Protein AF-M2B2Q4-F1 (afdb_monomer_lite)

Foldseek 3Di:
DDDDDDDDDDDDDDDPPPPPPDDDDDDDPDPCPLQNVLVVQLVVVVNPQWGWDDPDQQEIEIEGCDPDPVSQVVSQVSSVVRPSHDYYHYDHDDDD

Radius of gyration: 17.64 Å; chains: 1; bounding box: 22×44×58 Å

Secondary structure (DSSP, 8-state):
-----PPPP---SS--------PPP---SS---HHHHHHHHHHHTT--SEEEEEEETTEEEEEE----HHHHHHHHHHHHTSTT--EEEEEES---

Structure (mmCIF, N/CA/C/O backbone):
data_AF-M2B2Q4-F1
#
_entry.id   AF-M2B2Q4-F1
#
loop_
_atom_site.group_PDB
_atom_site.id
_atom_site.type_symbol
_atom_site.label_atom_id
_atom_site.label_alt_id
_atom_site.label_comp_id
_atom_site.label_asym_id
_atom_site.label_entity_id
_atom_site.label_seq_id
_atom_site.pdbx_PDB_ins_code
_atom_site.Cartn_x
_atom_site.Cartn_y
_atom_site.Cartn_z
_atom_site.occupancy
_atom_site.B_iso_or_equiv
_atom_site.auth_seq_id
_atom_site.auth_comp_id
_atom_site.auth_asym_id
_atom_site.auth_atom_id
_atom_site.pdbx_PDB_model_num
ATOM 1 N N . MET A 1 1 ? -1.121 -6.114 43.506 1.00 37.72 1 MET A N 1
ATOM 2 C CA . MET A 1 1 ? -2.392 -6.788 43.171 1.00 37.72 1 MET A CA 1
ATOM 3 C C . MET A 1 1 ? -2.208 -7.456 41.825 1.00 37.72 1 MET A C 1
ATOM 5 O O . MET A 1 1 ? -1.819 -6.801 40.869 1.00 37.72 1 MET A O 1
ATOM 9 N N . GLU A 1 2 ? -2.341 -8.772 41.822 1.00 50.75 2 GLU A N 1
ATOM 10 C CA . GLU A 1 2 ? -1.904 -9.697 40.781 1.00 50.75 2 GLU A CA 1
ATOM 11 C C . GLU A 1 2 ? -3.097 -10.060 39.887 1.00 50.75 2 GLU A C 1
ATOM 13 O O . GLU A 1 2 ? -4.136 -10.462 40.399 1.00 50.75 2 GLU A O 1
ATOM 18 N N . HIS A 1 3 ? -2.970 -9.943 38.562 1.00 42.72 3 HIS A N 1
ATOM 19 C CA . HIS A 1 3 ? -3.933 -10.536 37.630 1.00 42.72 3 HIS A CA 1
ATOM 20 C C . HIS A 1 3 ? -3.201 -11.272 36.505 1.00 42.72 3 HIS A C 1
ATOM 22 O O . HIS A 1 3 ? -3.015 -10.776 35.397 1.00 42.72 3 HIS A O 1
ATOM 28 N N . ARG A 1 4 ? -2.807 -12.512 36.808 1.00 50.78 4 ARG A N 1
ATOM 29 C CA . ARG A 1 4 ? -2.520 -13.543 35.807 1.00 50.78 4 ARG A CA 1
ATOM 30 C C . ARG A 1 4 ? -3.840 -13.977 35.163 1.00 50.78 4 ARG A C 1
ATOM 32 O O . ARG A 1 4 ? -4.675 -14.580 35.832 1.00 50.78 4 ARG A O 1
ATOM 39 N N . LYS A 1 5 ? -4.019 -13.739 33.862 1.00 52.53 5 LYS A N 1
ATOM 40 C CA . LYS A 1 5 ? -4.986 -14.487 33.041 1.00 52.53 5 LYS A CA 1
ATOM 41 C C . LYS A 1 5 ? -4.208 -15.434 32.131 1.00 52.53 5 LYS A C 1
ATOM 43 O O . LYS A 1 5 ? -3.504 -14.997 31.230 1.00 52.53 5 LYS A O 1
ATOM 48 N N . ARG A 1 6 ? -4.307 -16.737 32.412 1.00 52.34 6 ARG A N 1
ATOM 49 C CA . ARG A 1 6 ? -3.849 -17.815 31.525 1.00 52.34 6 ARG A CA 1
ATOM 50 C C . ARG A 1 6 ? -4.761 -17.856 30.294 1.00 52.34 6 ARG A C 1
ATOM 52 O O . ARG A 1 6 ? -5.971 -17.984 30.459 1.00 52.34 6 ARG A O 1
ATOM 59 N N . LEU A 1 7 ? -4.192 -17.794 29.090 1.00 47.47 7 LEU A N 1
ATOM 60 C CA . LEU A 1 7 ? -4.873 -18.200 27.857 1.00 47.47 7 LEU A CA 1
ATOM 61 C C . LEU A 1 7 ? -4.478 -19.650 27.546 1.00 47.47 7 LEU A C 1
ATOM 63 O O . LEU A 1 7 ? -3.299 -19.947 27.364 1.00 47.47 7 LEU A O 1
ATOM 67 N N . ASN A 1 8 ? -5.460 -20.550 27.501 1.00 42.56 8 ASN A N 1
ATOM 68 C CA . ASN A 1 8 ? -5.273 -21.908 26.997 1.00 42.56 8 ASN A CA 1
ATOM 69 C C . ASN A 1 8 ? -5.271 -21.867 25.462 1.00 42.56 8 ASN A C 1
ATOM 71 O O . ASN A 1 8 ? -6.259 -21.452 24.860 1.00 42.56 8 ASN A O 1
ATOM 75 N N . PHE A 1 9 ? -4.181 -22.313 24.838 1.00 44.06 9 PHE A N 1
ATOM 76 C CA . PHE A 1 9 ? -4.107 -22.524 23.393 1.00 44.06 9 PHE A CA 1
ATOM 77 C C . PHE A 1 9 ? -4.459 -23.979 23.068 1.00 44.06 9 PHE A C 1
ATOM 79 O O . PHE A 1 9 ? -3.797 -24.901 23.540 1.00 44.06 9 PHE A O 1
ATOM 86 N N . VAL A 1 10 ? -5.484 -24.185 22.239 1.00 38.88 10 VAL A N 1
ATOM 87 C CA . VAL A 1 10 ? -5.735 -25.463 21.560 1.00 38.88 10 VAL A CA 1
ATOM 88 C C . VAL A 1 10 ? -5.107 -25.362 20.173 1.00 38.88 10 VAL A C 1
ATOM 90 O O . VAL A 1 10 ? -5.560 -24.584 19.338 1.00 38.88 10 VAL A O 1
ATOM 93 N N . VAL A 1 11 ? -4.041 -26.127 19.940 1.00 42.06 11 VAL A N 1
ATOM 94 C CA . VAL A 1 11 ? -3.362 -26.224 18.642 1.00 42.06 11 VAL A CA 1
ATOM 95 C C . VAL A 1 11 ? -3.950 -27.426 17.902 1.00 42.06 11 VAL A C 1
ATOM 97 O O . VAL A 1 11 ? -3.747 -28.561 18.325 1.00 42.06 11 VAL A O 1
ATOM 100 N N . ASN A 1 12 ? -4.703 -27.197 16.821 1.00 33.41 12 ASN A N 1
ATOM 101 C CA . ASN A 1 12 ? -5.152 -28.266 15.926 1.00 33.41 12 ASN A CA 1
ATOM 102 C C . ASN A 1 12 ? -4.272 -28.288 14.665 1.00 33.41 12 ASN A C 1
ATOM 104 O O . ASN A 1 12 ? -4.072 -27.275 13.995 1.00 33.41 12 ASN A O 1
ATOM 108 N N . SER A 1 13 ? -3.697 -29.460 14.413 1.00 45.66 13 SER A N 1
ATOM 109 C CA . SER A 1 13 ? -2.598 -29.732 13.495 1.00 45.66 13 SER A CA 1
ATOM 110 C C . SER A 1 13 ? -3.120 -30.062 12.093 1.00 45.66 13 SER A C 1
ATOM 112 O O . SER A 1 13 ? -3.588 -31.179 11.875 1.00 45.66 13 SER A O 1
ATOM 114 N N . LYS A 1 14 ? -3.045 -29.110 11.141 1.00 51.41 14 LYS A N 1
ATOM 115 C CA . LYS A 1 14 ? -2.929 -29.434 9.695 1.00 51.41 14 LYS A CA 1
ATOM 116 C C . LYS A 1 14 ? -2.619 -28.286 8.725 1.00 51.41 14 LYS A 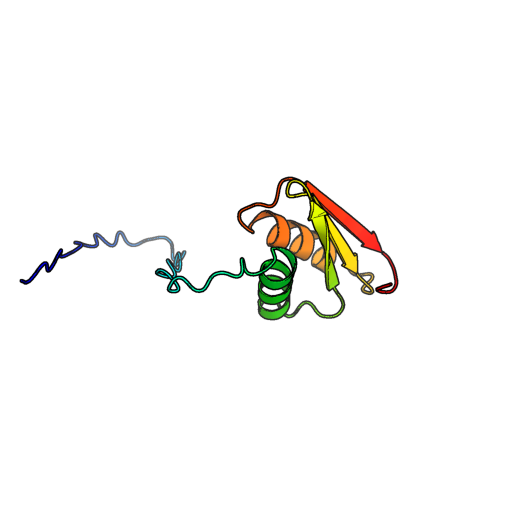C 1
ATOM 118 O O . LYS A 1 14 ? -2.292 -28.574 7.580 1.00 51.41 14 LYS A O 1
ATOM 123 N N . PHE A 1 15 ? -2.673 -27.017 9.132 1.00 41.59 15 PHE A N 1
ATOM 124 C CA . PHE A 1 15 ? -2.353 -25.893 8.242 1.00 41.59 15 PHE A CA 1
ATOM 125 C C . PHE A 1 15 ? -1.409 -24.916 8.940 1.00 41.59 15 PHE A C 1
ATOM 127 O O . PHE A 1 15 ? -1.796 -24.213 9.869 1.00 41.59 15 PHE A O 1
ATOM 134 N N . HIS A 1 16 ? -0.149 -24.884 8.504 1.00 39.16 16 HIS A N 1
ATOM 135 C CA . HIS A 1 16 ? 0.836 -23.910 8.968 1.00 39.16 16 HIS A CA 1
ATOM 136 C C . HIS A 1 16 ? 0.534 -22.534 8.352 1.00 39.16 16 HIS A C 1
ATOM 138 O O . HIS A 1 16 ? 1.168 -22.125 7.385 1.00 39.16 16 HIS A O 1
ATOM 144 N N . ILE A 1 17 ? -0.431 -21.806 8.913 1.00 40.28 17 ILE A N 1
ATOM 145 C CA . ILE A 1 17 ? -0.517 -20.350 8.765 1.00 40.28 17 ILE A CA 1
ATOM 146 C C . ILE A 1 17 ? -0.299 -19.780 10.163 1.00 40.28 17 ILE A C 1
ATOM 148 O O . ILE A 1 17 ? -1.216 -19.697 10.976 1.00 40.28 17 ILE A O 1
ATOM 152 N N . ALA A 1 18 ? 0.955 -19.449 10.469 1.00 39.53 18 ALA A N 1
ATOM 153 C CA . ALA A 1 18 ? 1.299 -18.738 11.690 1.00 39.53 18 ALA A CA 1
ATOM 154 C C . ALA A 1 18 ? 0.761 -17.305 11.579 1.00 39.53 18 ALA A C 1
ATOM 156 O O . ALA A 1 18 ? 1.369 -16.441 10.949 1.00 39.53 18 ALA A O 1
ATOM 157 N N . LEU A 1 19 ? -0.412 -17.059 12.163 1.00 40.03 19 LEU A N 1
ATOM 158 C CA . LEU A 1 19 ? -0.944 -15.715 12.332 1.00 40.03 19 LEU A CA 1
ATOM 159 C C . LEU A 1 19 ? -0.152 -15.053 13.469 1.00 40.03 19 LEU A C 1
ATOM 161 O O . LEU A 1 19 ? -0.388 -15.318 14.646 1.00 40.03 19 LEU A O 1
ATOM 165 N N . VAL A 1 20 ? 0.840 -14.235 13.118 1.00 43.91 20 VAL A N 1
ATOM 166 C CA . VAL A 1 20 ? 1.572 -13.402 14.079 1.00 43.91 20 VAL A CA 1
ATOM 167 C C . VAL A 1 20 ? 0.601 -12.359 14.636 1.00 43.91 20 VAL A C 1
ATOM 169 O O . VAL A 1 20 ? 0.349 -11.328 14.016 1.00 43.91 20 VAL A O 1
ATOM 172 N N . ALA A 1 21 ? 0.042 -12.634 15.814 1.00 42.78 21 ALA A N 1
ATOM 17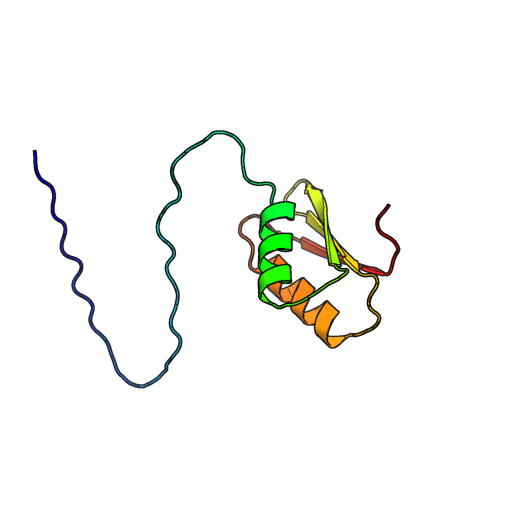3 C CA . ALA A 1 21 ? -0.583 -11.623 16.652 1.00 42.78 21 ALA A CA 1
ATOM 174 C C . ALA A 1 21 ? 0.541 -10.815 17.315 1.00 42.78 21 ALA A C 1
ATOM 176 O O . ALA A 1 21 ? 1.211 -11.289 18.227 1.00 42.78 21 ALA A O 1
ATOM 177 N N . CYS A 1 22 ? 0.805 -9.615 16.801 1.00 34.56 22 CYS A N 1
ATOM 178 C CA . CYS A 1 22 ? 1.729 -8.680 17.432 1.00 34.56 22 CYS A CA 1
ATOM 179 C C . CYS A 1 22 ? 0.943 -7.883 18.484 1.00 34.56 22 CYS A C 1
ATOM 181 O O . CYS A 1 22 ? 0.043 -7.118 18.135 1.00 34.56 22 CYS A O 1
ATOM 183 N N . GLU A 1 23 ? 1.243 -8.137 19.760 1.00 41.03 23 GLU A N 1
ATOM 184 C CA . GLU A 1 23 ? 0.691 -7.426 20.914 1.00 41.03 23 GLU A CA 1
ATOM 185 C C . GLU A 1 23 ? 1.084 -5.940 20.938 1.00 41.03 23 GLU A C 1
ATOM 187 O O . GLU A 1 23 ? 2.033 -5.490 20.295 1.00 41.03 23 GLU A O 1
ATOM 192 N N . ALA A 1 24 ? 0.271 -5.188 21.679 1.00 45.66 24 ALA A N 1
ATOM 193 C CA . ALA A 1 24 ? 0.168 -3.741 21.736 1.00 45.66 24 ALA A CA 1
ATOM 194 C C . ALA A 1 24 ? 1.504 -2.996 21.895 1.00 45.66 24 ALA A C 1
ATOM 196 O O . ALA A 1 24 ? 2.228 -3.172 22.874 1.00 45.66 24 ALA A O 1
ATOM 197 N N . VAL A 1 25 ? 1.762 -2.063 20.972 1.00 44.81 25 VAL A N 1
ATOM 198 C CA . VAL A 1 25 ? 2.721 -0.983 21.205 1.00 44.81 25 VAL A CA 1
ATOM 199 C C . VAL A 1 25 ? 2.032 0.113 22.015 1.00 44.81 25 VAL A C 1
ATOM 201 O O . VAL A 1 25 ? 0.953 0.592 21.664 1.00 44.81 25 VAL A O 1
ATOM 204 N N . SER A 1 26 ? 2.687 0.434 23.124 1.00 36.75 26 SER A N 1
ATOM 205 C CA . SER A 1 26 ? 2.373 1.464 24.105 1.00 36.75 26 SER A CA 1
ATOM 206 C C . SER A 1 26 ? 2.005 2.813 23.474 1.00 36.75 26 SER A C 1
ATOM 208 O O . SER A 1 26 ? 2.555 3.208 22.446 1.00 36.75 26 SER A O 1
ATOM 210 N N . MET A 1 27 ? 1.073 3.517 24.117 1.00 45.31 27 MET A N 1
ATOM 211 C CA . MET A 1 27 ? 0.622 4.863 23.771 1.00 45.31 27 MET A CA 1
ATOM 212 C C . MET A 1 27 ? 1.774 5.881 23.837 1.00 45.31 27 MET A C 1
ATOM 214 O O . MET A 1 27 ? 2.217 6.240 24.923 1.00 45.31 27 MET A O 1
ATOM 218 N N . GLU A 1 28 ? 2.176 6.414 22.682 1.00 39.84 28 GLU A N 1
ATOM 219 C CA . GLU A 1 28 ? 2.771 7.749 22.540 1.00 39.84 28 GLU A CA 1
ATOM 220 C C . GLU A 1 28 ? 1.960 8.522 21.476 1.00 39.84 28 GLU A C 1
ATOM 222 O O . GLU A 1 28 ? 1.620 7.945 20.435 1.00 39.84 28 GLU A O 1
ATOM 227 N N . PRO A 1 29 ? 1.569 9.791 21.711 1.00 44.38 29 PRO A N 1
ATOM 228 C CA . PRO A 1 29 ? 0.548 10.476 20.926 1.00 44.38 29 PRO A CA 1
ATOM 229 C C . PRO A 1 29 ? 1.132 11.117 19.665 1.00 44.38 29 PRO A C 1
ATOM 231 O O . PRO A 1 29 ? 1.150 12.331 19.526 1.00 44.38 29 PRO A O 1
ATOM 234 N N . PHE A 1 30 ? 1.554 10.297 18.710 1.00 43.66 30 PHE A N 1
ATOM 235 C CA . PHE A 1 30 ? 1.533 10.677 17.300 1.00 43.66 30 PHE A CA 1
ATOM 236 C C . PHE A 1 30 ? 1.098 9.443 16.511 1.00 43.66 30 PHE A C 1
ATOM 238 O O . PHE A 1 30 ? 1.818 8.441 16.520 1.00 43.66 30 PHE A O 1
ATOM 245 N N . PRO A 1 31 ? -0.081 9.450 15.860 1.00 54.84 31 PRO A N 1
ATOM 246 C CA . PRO A 1 31 ? -0.504 8.307 15.068 1.00 54.84 31 PRO A CA 1
ATOM 247 C C . PRO A 1 31 ? 0.580 8.056 14.021 1.00 54.84 31 PRO A C 1
ATOM 249 O O . PRO A 1 31 ? 0.882 8.940 13.223 1.00 54.84 31 PRO A O 1
ATOM 252 N N . ILE A 1 32 ? 1.208 6.874 14.044 1.00 62.19 32 ILE A N 1
ATOM 253 C CA . ILE A 1 32 ? 2.124 6.474 12.975 1.00 62.19 32 ILE A CA 1
ATOM 254 C C . ILE A 1 32 ? 1.333 6.624 11.676 1.00 62.19 32 ILE A C 1
ATOM 256 O O . ILE A 1 32 ? 0.378 5.871 11.461 1.00 62.19 32 ILE A O 1
ATOM 260 N N . SER A 1 33 ? 1.710 7.606 10.847 1.00 79.50 33 SER A N 1
ATOM 261 C CA . SER A 1 33 ? 0.998 7.919 9.609 1.00 79.50 33 SER A CA 1
ATOM 262 C C . SER A 1 33 ? 0.797 6.641 8.807 1.00 79.50 33 SER A C 1
ATOM 264 O O . SER A 1 33 ? 1.701 5.802 8.725 1.00 79.50 33 SER A O 1
ATOM 266 N N . ILE A 1 34 ? -0.392 6.477 8.227 1.00 84.56 34 ILE A N 1
ATOM 267 C CA . ILE A 1 34 ? -0.756 5.289 7.442 1.00 84.56 34 ILE A CA 1
ATOM 268 C C . ILE A 1 34 ? 0.320 5.001 6.381 1.00 84.56 34 ILE A C 1
ATOM 270 O O . ILE A 1 34 ? 0.732 3.856 6.215 1.00 84.56 34 ILE A O 1
ATOM 274 N N . GLU A 1 35 ? 0.884 6.050 5.784 1.00 85.31 35 GLU A N 1
ATOM 275 C CA . GLU A 1 35 ? 2.027 6.008 4.863 1.00 85.31 35 GLU A CA 1
ATOM 276 C C . GLU A 1 35 ? 3.226 5.258 5.451 1.00 85.31 35 GLU A C 1
ATOM 278 O O . GLU A 1 35 ? 3.751 4.338 4.836 1.00 85.31 35 GLU A O 1
ATOM 283 N N . LYS A 1 36 ? 3.624 5.575 6.687 1.00 85.19 36 LYS A N 1
ATOM 284 C CA . LYS A 1 36 ? 4.765 4.943 7.363 1.00 85.19 36 LYS A CA 1
ATOM 285 C C . LYS A 1 36 ? 4.500 3.469 7.676 1.00 85.19 36 LYS A C 1
ATOM 287 O O . LYS A 1 36 ? 5.433 2.665 7.647 1.00 85.19 36 LYS A O 1
ATOM 292 N N . ARG A 1 37 ? 3.246 3.089 7.950 1.00 85.94 37 ARG A N 1
ATOM 293 C CA . ARG A 1 37 ? 2.846 1.678 8.126 1.00 85.94 37 ARG A CA 1
ATOM 294 C C . ARG A 1 37 ? 2.930 0.918 6.804 1.00 85.94 37 ARG A C 1
ATOM 296 O O . ARG A 1 37 ? 3.488 -0.177 6.782 1.00 85.94 37 ARG A O 1
ATOM 303 N N . ILE A 1 38 ? 2.441 1.521 5.722 1.00 87.62 38 ILE A N 1
ATOM 304 C CA . ILE A 1 38 ? 2.494 0.952 4.371 1.00 87.62 38 ILE A CA 1
ATOM 305 C C . ILE A 1 38 ? 3.946 0.797 3.919 1.00 87.62 38 ILE A C 1
ATOM 307 O O . ILE A 1 38 ? 4.345 -0.309 3.569 1.00 87.62 38 ILE A O 1
ATOM 311 N N . SER A 1 39 ? 4.770 1.842 4.027 1.00 86.31 39 SER A N 1
ATOM 312 C CA . SER A 1 39 ? 6.188 1.790 3.648 1.00 86.31 39 SER A CA 1
ATOM 313 C C . SER A 1 39 ? 6.949 0.701 4.403 1.00 86.31 39 SER A C 1
ATOM 315 O O . SER A 1 39 ? 7.713 -0.042 3.796 1.00 86.31 39 SER A O 1
ATOM 317 N N . ARG A 1 40 ? 6.693 0.521 5.708 1.00 86.06 40 ARG A N 1
ATOM 318 C CA . ARG A 1 40 ? 7.279 -0.591 6.480 1.00 86.06 40 ARG A CA 1
ATOM 319 C C . ARG A 1 40 ? 6.820 -1.963 5.980 1.00 86.06 40 ARG A C 1
ATOM 321 O O . ARG A 1 40 ? 7.622 -2.892 5.957 1.00 86.06 40 ARG A O 1
ATOM 328 N N . GLY A 1 41 ? 5.548 -2.105 5.607 1.00 86.25 41 GLY A N 1
ATOM 329 C CA . GLY A 1 41 ? 5.016 -3.335 5.016 1.00 86.25 41 GLY A CA 1
ATOM 330 C C . GLY A 1 41 ? 5.686 -3.668 3.682 1.00 86.25 41 GLY A C 1
ATOM 331 O O . GLY A 1 41 ? 6.137 -4.792 3.488 1.00 86.25 41 GLY A O 1
ATOM 332 N N . LEU A 1 42 ? 5.831 -2.672 2.808 1.00 85.56 42 LEU A N 1
ATOM 333 C CA . LEU A 1 42 ? 6.471 -2.822 1.499 1.00 85.56 42 LEU A CA 1
ATOM 334 C C . LEU A 1 42 ? 7.966 -3.150 1.616 1.00 85.56 42 LEU A C 1
ATOM 336 O O . LEU A 1 42 ? 8.444 -4.057 0.941 1.00 85.56 42 LEU A O 1
ATOM 340 N N . GLN A 1 43 ? 8.682 -2.503 2.540 1.00 85.25 43 GLN A N 1
ATOM 341 C CA . GLN A 1 43 ? 10.093 -2.804 2.809 1.00 85.25 43 GLN A CA 1
ATOM 342 C C . GLN A 1 43 ? 10.313 -4.245 3.287 1.00 85.25 43 GLN A C 1
ATOM 344 O O . GLN A 1 43 ? 11.281 -4.882 2.883 1.00 85.25 43 GLN A O 1
ATOM 349 N N . ARG A 1 44 ? 9.411 -4.792 4.114 1.00 84.25 44 ARG A N 1
ATOM 350 C CA . ARG A 1 44 ? 9.482 -6.199 4.561 1.00 84.25 44 ARG A CA 1
ATOM 351 C C . ARG A 1 44 ? 9.296 -7.198 3.421 1.00 84.25 44 ARG A C 1
ATOM 353 O O . ARG A 1 44 ? 9.819 -8.302 3.502 1.00 84.25 44 ARG A O 1
ATOM 360 N N . LEU A 1 45 ? 8.564 -6.806 2.382 1.00 81.25 45 LEU A N 1
ATOM 361 C CA . LEU A 1 45 ? 8.364 -7.589 1.163 1.00 81.25 45 LEU A CA 1
ATOM 362 C C . LEU A 1 45 ? 9.467 -7.342 0.121 1.00 81.25 45 LEU A C 1
ATOM 364 O O . LEU A 1 45 ? 9.388 -7.865 -0.984 1.00 81.25 45 LEU A O 1
ATOM 368 N N . ASN A 1 46 ? 10.505 -6.580 0.483 1.00 82.50 46 ASN A N 1
ATOM 369 C CA . ASN A 1 46 ? 11.632 -6.227 -0.376 1.00 82.50 46 ASN A CA 1
ATOM 370 C C . ASN A 1 46 ? 11.240 -5.404 -1.620 1.00 82.50 46 ASN A C 1
ATOM 372 O O . ASN A 1 46 ? 11.978 -5.378 -2.603 1.00 82.50 46 ASN A O 1
ATOM 376 N N . PHE A 1 47 ? 10.101 -4.701 -1.571 1.00 81.31 47 PHE A N 1
ATOM 377 C CA . PHE A 1 47 ? 9.700 -3.771 -2.624 1.00 81.31 47 PHE A CA 1
ATOM 378 C C . PHE A 1 47 ? 10.410 -2.431 -2.443 1.00 81.31 47 PHE A C 1
ATOM 380 O O . PHE A 1 47 ? 10.155 -1.694 -1.486 1.00 81.31 47 PHE A O 1
ATOM 387 N N . HIS A 1 48 ? 11.283 -2.105 -3.393 1.00 76.62 48 HIS A N 1
ATOM 388 C CA . HIS A 1 48 ? 12.019 -0.842 -3.439 1.00 76.62 48 HIS A CA 1
ATOM 389 C C . HIS A 1 48 ? 11.429 0.072 -4.519 1.00 76.62 48 HIS A C 1
ATOM 391 O O . HIS A 1 48 ? 10.965 -0.392 -5.556 1.00 76.62 48 HIS A O 1
ATOM 397 N N . GLY A 1 49 ? 11.429 1.386 -4.282 1.00 79.69 49 GLY A N 1
ATOM 398 C CA . GLY A 1 49 ? 10.916 2.362 -5.257 1.00 79.69 49 GLY A CA 1
ATOM 399 C C . GLY A 1 49 ? 9.389 2.500 -5.303 1.00 79.69 49 GLY A C 1
ATOM 400 O O . GLY A 1 49 ? 8.849 2.957 -6.311 1.00 79.69 49 GLY A O 1
ATOM 401 N N . ILE A 1 50 ? 8.695 2.118 -4.225 1.00 82.62 50 ILE A N 1
ATOM 402 C CA . ILE A 1 50 ? 7.262 2.376 -4.036 1.00 82.62 50 ILE A CA 1
ATOM 403 C C . ILE A 1 50 ? 7.080 3.317 -2.847 1.00 82.62 50 ILE A C 1
ATOM 405 O O . ILE A 1 50 ? 7.539 3.037 -1.740 1.00 82.62 50 ILE A O 1
ATOM 409 N N . TYR A 1 51 ? 6.386 4.422 -3.084 1.00 85.56 51 TYR A N 1
ATOM 410 C CA . TYR A 1 51 ? 6.112 5.466 -2.104 1.00 85.56 51 TYR A CA 1
ATOM 411 C C . TYR A 1 51 ? 4.606 5.561 -1.884 1.00 85.56 51 TYR A C 1
ATOM 413 O O . TYR A 1 51 ? 3.840 5.514 -2.842 1.00 85.56 51 TYR A O 1
ATOM 421 N N . ALA A 1 52 ? 4.175 5.678 -0.632 1.00 87.38 52 ALA A N 1
ATOM 422 C CA . ALA A 1 52 ? 2.768 5.835 -0.286 1.00 87.38 52 ALA A CA 1
ATOM 423 C C . ALA A 1 52 ? 2.486 7.281 0.127 1.00 87.38 52 ALA A C 1
ATOM 425 O O . ALA A 1 52 ? 3.199 7.819 0.971 1.00 87.38 52 ALA A O 1
ATOM 426 N N . THR A 1 53 ? 1.424 7.862 -0.427 1.00 87.75 53 THR A N 1
ATOM 427 C CA . THR A 1 53 ? 0.912 9.192 -0.084 1.00 87.75 53 THR A CA 1
ATOM 428 C C . THR A 1 53 ? -0.520 9.071 0.420 1.00 87.75 53 THR A C 1
ATOM 430 O O . THR A 1 53 ? -1.366 8.463 -0.243 1.00 87.75 53 THR A O 1
ATOM 433 N N . HIS A 1 54 ? -0.815 9.641 1.585 1.00 85.62 54 HIS A N 1
ATOM 434 C CA . HIS A 1 54 ? -2.155 9.643 2.167 1.00 85.62 54 HIS A CA 1
ATOM 435 C C . HIS A 1 54 ? -2.914 10.915 1.791 1.00 85.62 54 HIS A C 1
ATOM 437 O O . HIS A 1 54 ? -2.496 12.023 2.108 1.00 85.62 54 HIS A O 1
ATOM 443 N N . LEU A 1 55 ? -4.062 10.739 1.137 1.00 82.94 55 LEU A N 1
ATOM 444 C CA . LEU A 1 55 ? -4.920 11.828 0.659 1.00 82.94 55 LEU A CA 1
ATOM 445 C C . LEU A 1 55 ? -6.031 12.203 1.658 1.00 82.94 55 LEU A C 1
ATOM 447 O O . LEU A 1 55 ? -6.850 13.070 1.370 1.00 82.94 55 LEU A O 1
ATOM 451 N N . GLY A 1 56 ? -6.081 11.556 2.827 1.00 82.56 56 GLY A N 1
ATOM 452 C CA . GLY A 1 56 ? -7.169 11.699 3.795 1.00 82.56 56 GLY A CA 1
ATOM 453 C C . GLY A 1 56 ? -8.306 10.695 3.576 1.00 82.56 56 GLY A C 1
ATOM 454 O O . GLY A 1 56 ? -8.371 10.007 2.558 1.00 82.56 56 GLY A O 1
ATOM 455 N N . ALA A 1 57 ? -9.195 10.572 4.569 1.00 84.31 57 ALA A N 1
ATOM 456 C CA . ALA A 1 57 ? -10.337 9.643 4.561 1.00 84.31 57 ALA A CA 1
ATOM 457 C C . ALA A 1 57 ? -9.978 8.165 4.260 1.00 84.31 57 ALA A C 1
ATOM 459 O O . ALA A 1 57 ? -10.801 7.404 3.746 1.00 84.31 57 ALA A O 1
ATOM 460 N N . GLY A 1 58 ? -8.741 7.755 4.566 1.00 82.94 58 GLY A N 1
ATOM 461 C CA . GLY A 1 58 ? -8.240 6.405 4.294 1.00 82.94 58 GLY A CA 1
ATOM 462 C C . GLY A 1 58 ? -7.839 6.152 2.839 1.00 82.94 58 GLY A C 1
ATOM 463 O O . GLY A 1 58 ? -7.532 5.015 2.480 1.00 82.94 58 GLY A O 1
ATOM 464 N N . LYS A 1 59 ? -7.813 7.188 1.997 1.00 88.44 59 LYS A N 1
ATOM 465 C CA . LYS A 1 59 ? -7.397 7.089 0.598 1.00 88.44 59 LYS A CA 1
ATOM 466 C C . LYS A 1 59 ? -5.883 7.177 0.478 1.00 88.44 59 LYS A C 1
ATOM 468 O O . LYS A 1 59 ? -5.270 8.140 0.939 1.00 88.44 59 LYS A O 1
ATOM 473 N N . ILE A 1 60 ? -5.284 6.190 -0.174 1.00 91.69 60 ILE A N 1
ATOM 474 C CA . ILE A 1 60 ? -3.840 6.100 -0.389 1.00 91.69 60 ILE A CA 1
ATOM 475 C C . ILE A 1 60 ? -3.537 6.089 -1.881 1.00 91.69 60 ILE A C 1
ATOM 477 O O . ILE A 1 60 ? -4.184 5.390 -2.657 1.00 91.69 60 ILE A O 1
ATOM 481 N N . THR A 1 61 ? -2.504 6.823 -2.277 1.00 90.94 61 THR A N 1
ATOM 482 C CA . THR A 1 61 ? -1.875 6.687 -3.591 1.00 90.94 61 THR A CA 1
ATOM 483 C C . THR A 1 61 ? -0.502 6.052 -3.429 1.00 90.94 61 THR A C 1
ATOM 485 O O . THR A 1 61 ? 0.312 6.528 -2.644 1.00 90.94 61 THR A O 1
ATOM 488 N N . LEU A 1 62 ? -0.242 4.977 -4.166 1.00 90.00 62 LEU A N 1
ATOM 489 C CA . LEU A 1 62 ? 1.075 4.369 -4.297 1.00 90.00 62 LEU A CA 1
ATOM 490 C C . LEU A 1 62 ? 1.728 4.879 -5.578 1.00 90.00 62 LEU A C 1
ATOM 492 O O . LEU A 1 62 ? 1.204 4.656 -6.667 1.00 90.00 62 LEU A O 1
ATOM 496 N N . VAL A 1 63 ? 2.876 5.534 -5.454 1.00 88.38 63 VAL A N 1
ATOM 497 C CA . VAL A 1 63 ? 3.715 5.948 -6.579 1.00 88.38 63 VAL A CA 1
ATOM 498 C C . VAL A 1 63 ? 4.837 4.932 -6.724 1.00 88.38 63 VAL A C 1
ATOM 500 O O . VAL A 1 63 ? 5.656 4.789 -5.817 1.00 88.38 63 VA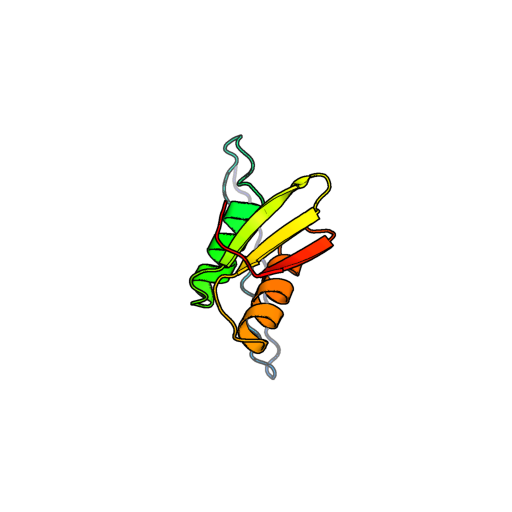L A O 1
ATOM 503 N N . CYS A 1 64 ? 4.878 4.215 -7.845 1.00 85.25 64 CYS A N 1
ATOM 504 C CA . CYS A 1 64 ? 5.996 3.332 -8.167 1.00 85.25 64 CYS A CA 1
ATOM 505 C C . CYS A 1 64 ? 6.854 3.899 -9.289 1.00 85.25 64 CYS A C 1
ATOM 507 O O . CYS A 1 64 ? 6.353 4.467 -10.261 1.00 85.25 64 CYS A O 1
ATOM 509 N N . THR A 1 65 ? 8.153 3.642 -9.184 1.00 79.69 65 THR A N 1
ATOM 510 C CA . THR A 1 65 ? 9.105 3.823 -10.283 1.00 79.69 65 THR A CA 1
ATOM 511 C C . THR A 1 65 ? 9.379 2.518 -11.043 1.00 79.69 65 THR A C 1
ATOM 513 O O . THR A 1 65 ? 9.955 2.563 -12.130 1.00 79.69 65 THR A O 1
ATOM 516 N N . ASN A 1 66 ? 8.950 1.361 -10.511 1.00 74.38 66 ASN A N 1
ATOM 517 C CA . ASN A 1 66 ? 9.112 0.053 -11.152 1.00 74.38 66 ASN A CA 1
ATOM 518 C C . ASN A 1 66 ? 8.003 -0.240 -12.190 1.00 74.38 66 ASN A C 1
ATOM 520 O O . ASN A 1 66 ? 6.838 0.106 -11.997 1.00 74.38 66 ASN A O 1
ATOM 524 N N . LYS A 1 67 ? 8.368 -0.912 -13.290 1.00 70.56 67 LYS A N 1
ATOM 525 C CA . LYS A 1 67 ? 7.469 -1.347 -14.371 1.00 70.56 67 LYS A CA 1
ATOM 526 C C . LYS A 1 67 ? 6.836 -2.723 -14.131 1.00 70.56 67 LYS A C 1
ATOM 528 O O . LYS A 1 67 ? 5.897 -3.070 -14.851 1.00 70.56 67 LYS A O 1
ATOM 533 N N . ASP A 1 68 ? 7.312 -3.494 -13.153 1.00 83.25 68 ASP A N 1
ATOM 534 C CA . ASP A 1 68 ? 6.789 -4.837 -12.897 1.00 83.25 68 ASP A CA 1
ATOM 535 C C . ASP A 1 68 ? 5.312 -4.804 -12.459 1.00 83.25 68 ASP A C 1
ATOM 537 O O . ASP A 1 68 ? 4.906 -4.062 -11.565 1.00 83.25 68 ASP A O 1
ATOM 541 N N . ALA A 1 69 ? 4.454 -5.559 -13.144 1.00 81.62 69 ALA A N 1
ATOM 542 C CA . ALA A 1 69 ? 3.019 -5.579 -12.854 1.00 81.62 69 ALA A CA 1
ATOM 543 C C . ALA A 1 69 ? 2.682 -6.381 -11.589 1.00 81.62 69 ALA A C 1
ATOM 545 O O . ALA A 1 69 ? 1.742 -6.020 -10.876 1.00 81.62 69 ALA A O 1
ATOM 546 N N . ASN A 1 70 ? 3.457 -7.423 -11.290 1.00 84.12 70 ASN A N 1
ATOM 547 C CA . ASN A 1 70 ? 3.221 -8.299 -10.149 1.00 84.12 70 ASN A CA 1
ATOM 548 C C . ASN A 1 70 ? 3.598 -7.595 -8.846 1.00 84.12 70 ASN A C 1
ATOM 550 O O . ASN A 1 70 ? 2.820 -7.619 -7.894 1.00 84.12 70 ASN A O 1
ATOM 554 N N . GLU A 1 71 ? 4.728 -6.888 -8.818 1.00 82.81 71 GLU A N 1
ATOM 555 C CA . GLU A 1 71 ? 5.129 -6.076 -7.667 1.00 82.81 71 GLU A CA 1
ATOM 556 C C . GLU A 1 71 ? 4.112 -4.972 -7.370 1.00 82.81 71 GLU A C 1
ATOM 558 O O . GLU A 1 71 ? 3.757 -4.750 -6.214 1.00 82.81 71 GLU A O 1
ATOM 563 N N . ARG A 1 72 ? 3.570 -4.318 -8.406 1.00 82.81 72 ARG A N 1
ATOM 564 C CA . ARG A 1 72 ? 2.513 -3.305 -8.243 1.00 82.81 72 ARG A CA 1
ATOM 565 C C . ARG A 1 72 ? 1.241 -3.903 -7.649 1.00 82.81 72 ARG A C 1
ATOM 567 O O . ARG A 1 72 ? 0.681 -3.337 -6.711 1.00 82.81 72 ARG A O 1
ATOM 574 N N . ALA A 1 73 ? 0.801 -5.056 -8.149 1.00 85.62 73 ALA A N 1
ATOM 575 C CA . ALA A 1 73 ? -0.372 -5.743 -7.617 1.00 85.62 73 ALA A CA 1
ATOM 576 C C . ALA A 1 73 ? -0.174 -6.162 -6.150 1.00 85.62 73 ALA A C 1
ATOM 578 O O . ALA A 1 73 ? -1.058 -5.945 -5.317 1.00 85.62 73 ALA A O 1
ATOM 579 N N . LEU A 1 74 ? 1.004 -6.695 -5.814 1.00 85.88 74 LEU A N 1
ATOM 580 C CA . LEU A 1 74 ? 1.369 -7.074 -4.448 1.00 85.88 74 LEU A CA 1
ATOM 581 C C . LEU A 1 74 ? 1.459 -5.860 -3.520 1.00 85.88 74 LEU A C 1
ATOM 583 O O . LEU A 1 74 ? 0.980 -5.925 -2.389 1.00 85.88 74 LEU A O 1
ATOM 587 N N . ALA A 1 75 ? 1.998 -4.737 -3.992 1.00 87.38 75 ALA A N 1
ATOM 588 C CA . ALA A 1 75 ? 2.072 -3.504 -3.220 1.00 87.38 75 ALA A CA 1
ATOM 589 C C . ALA A 1 75 ? 0.683 -2.932 -2.907 1.00 87.38 75 ALA A C 1
ATOM 591 O O . ALA A 1 75 ? 0.418 -2.536 -1.769 1.00 87.38 75 ALA A O 1
ATOM 592 N N . VAL A 1 76 ? -0.231 -2.949 -3.883 1.00 89.25 76 VAL A N 1
ATOM 593 C CA . VAL A 1 76 ? -1.634 -2.555 -3.680 1.00 89.25 76 VAL A CA 1
ATOM 594 C C . VAL A 1 76 ? -2.315 -3.485 -2.678 1.00 89.25 76 VAL A C 1
ATOM 596 O O . VAL A 1 76 ? -2.998 -3.007 -1.771 1.00 89.25 76 VAL A O 1
ATOM 599 N N . ALA A 1 77 ? -2.120 -4.799 -2.804 1.00 89.44 77 ALA A N 1
ATOM 600 C CA . ALA A 1 77 ? -2.673 -5.770 -1.865 1.00 89.44 77 ALA A CA 1
ATOM 601 C C . ALA A 1 77 ? -2.144 -5.535 -0.442 1.00 89.44 77 ALA A C 1
ATOM 603 O O . ALA A 1 77 ? -2.935 -5.441 0.494 1.00 89.44 77 ALA A O 1
ATOM 604 N N . ALA A 1 78 ? -0.832 -5.341 -0.285 1.00 87.44 78 ALA A N 1
ATOM 605 C CA . ALA A 1 78 ? -0.204 -5.047 0.999 1.00 87.44 78 ALA A CA 1
ATOM 606 C C . ALA A 1 78 ? -0.754 -3.752 1.620 1.00 87.44 78 ALA A C 1
ATOM 608 O O . ALA A 1 78 ? -1.125 -3.746 2.794 1.00 87.44 78 ALA A O 1
ATOM 609 N N . ALA A 1 79 ? -0.890 -2.675 0.841 1.00 88.12 79 ALA A N 1
ATOM 610 C CA . ALA A 1 79 ? -1.452 -1.415 1.323 1.00 88.12 79 ALA A CA 1
ATOM 611 C C . ALA A 1 79 ? -2.903 -1.560 1.813 1.00 88.12 79 ALA A C 1
ATOM 613 O O . ALA A 1 79 ? -3.247 -1.009 2.856 1.00 88.12 79 ALA A O 1
ATOM 614 N N . LYS A 1 80 ? -3.737 -2.354 1.127 1.00 89.25 80 LYS A N 1
ATOM 615 C CA . LYS A 1 80 ? -5.128 -2.622 1.542 1.00 89.25 80 LYS A CA 1
ATOM 616 C C . LYS A 1 80 ? -5.242 -3.397 2.855 1.00 89.25 80 LYS A C 1
ATOM 618 O O . LYS A 1 80 ? -6.267 -3.303 3.519 1.00 89.25 80 LYS A O 1
ATOM 623 N N . THR A 1 81 ? -4.209 -4.142 3.252 1.00 87.94 81 THR A N 1
ATOM 624 C CA . THR A 1 81 ? -4.204 -4.831 4.555 1.00 87.94 81 THR A CA 1
ATOM 625 C C . THR A 1 81 ? -3.946 -3.895 5.734 1.00 87.94 81 THR A C 1
ATOM 627 O O . THR A 1 81 ? -4.117 -4.306 6.881 1.00 87.94 81 THR A O 1
ATOM 630 N N . VAL A 1 82 ? -3.543 -2.640 5.490 1.00 86.50 82 VAL A N 1
ATOM 631 C CA . VAL A 1 82 ? -3.262 -1.675 6.556 1.00 86.50 82 VAL A CA 1
ATOM 632 C C . VAL A 1 82 ? -4.574 -1.111 7.127 1.00 86.50 82 VAL A C 1
ATOM 634 O O . VAL A 1 82 ? -5.346 -0.484 6.403 1.00 86.50 82 VAL A O 1
ATOM 637 N N . PRO A 1 83 ? -4.823 -1.257 8.443 1.00 83.25 83 PRO A N 1
ATOM 638 C CA . PRO A 1 83 ? -5.995 -0.689 9.101 1.00 83.25 83 PRO A CA 1
ATOM 639 C C . PRO A 1 83 ? -6.104 0.823 8.895 1.00 83.25 83 PRO A C 1
ATOM 641 O O . PRO A 1 83 ? -5.156 1.554 9.200 1.00 83.25 83 PRO A O 1
ATOM 644 N N . GLY A 1 84 ? -7.273 1.272 8.437 1.00 84.31 84 GLY A N 1
ATOM 645 C CA . GLY A 1 84 ? -7.557 2.672 8.111 1.00 84.31 84 GLY A CA 1
ATOM 646 C C . GLY A 1 84 ? -7.464 3.000 6.620 1.00 84.31 84 GLY A C 1
ATOM 647 O O . GLY A 1 84 ? -7.813 4.112 6.242 1.00 84.31 84 GLY A O 1
ATOM 648 N N . VAL A 1 85 ? -7.037 2.056 5.774 1.00 87.44 85 VAL A N 1
ATOM 649 C CA . VAL A 1 85 ? -7.062 2.203 4.314 1.00 87.44 85 VAL A CA 1
ATOM 650 C C . VAL A 1 85 ? -8.427 1.785 3.768 1.00 87.44 85 VAL A C 1
ATOM 652 O O . VAL A 1 85 ? -8.887 0.673 4.012 1.00 87.44 85 VAL A O 1
ATOM 655 N N . THR A 1 86 ? -9.067 2.678 3.021 1.00 88.88 86 THR A N 1
ATOM 656 C CA . THR A 1 86 ? -10.370 2.469 2.370 1.00 88.88 86 THR A CA 1
ATOM 657 C C . THR A 1 86 ? -10.217 2.303 0.861 1.00 88.88 86 THR A C 1
ATOM 659 O O . THR A 1 86 ? -10.894 1.479 0.250 1.00 88.88 86 THR A O 1
ATOM 662 N N . GLU A 1 87 ? -9.283 3.039 0.261 1.00 89.81 87 GLU A N 1
ATOM 663 C CA . GLU A 1 87 ? -9.048 3.076 -1.180 1.00 89.81 87 GLU A CA 1
ATOM 664 C C . GLU A 1 87 ? -7.546 3.154 -1.457 1.00 89.81 87 GLU A C 1
ATOM 666 O O . GLU A 1 87 ? -6.818 3.882 -0.781 1.00 89.81 87 GLU A O 1
ATOM 671 N N . VAL A 1 88 ? -7.078 2.406 -2.458 1.00 89.62 88 VAL A N 1
ATOM 672 C CA . VAL A 1 88 ? -5.679 2.434 -2.901 1.00 89.62 88 VAL A CA 1
ATOM 673 C C . VAL A 1 88 ? -5.647 2.646 -4.404 1.00 89.62 88 VAL A C 1
ATOM 675 O O . VAL A 1 88 ? -6.157 1.814 -5.153 1.00 89.62 88 VAL A O 1
ATOM 678 N N . SER A 1 89 ? -5.021 3.738 -4.829 1.00 89.12 89 SER A N 1
ATOM 679 C CA . SER A 1 89 ? -4.739 4.048 -6.229 1.00 89.12 89 SER A CA 1
ATOM 680 C C . SER A 1 89 ? -3.259 3.846 -6.526 1.00 89.12 89 SER A C 1
ATOM 682 O O . SER A 1 89 ? -2.414 4.131 -5.682 1.00 89.12 89 SER A O 1
ATOM 684 N N . MET A 1 90 ? -2.933 3.370 -7.724 1.00 86.31 90 MET A N 1
ATOM 685 C CA . MET A 1 90 ? -1.551 3.202 -8.176 1.00 86.31 90 MET A CA 1
ATOM 686 C C . MET A 1 90 ? -1.242 4.244 -9.250 1.00 86.31 90 MET A C 1
ATOM 688 O O . MET A 1 90 ? -1.974 4.344 -10.233 1.00 86.31 90 MET A O 1
ATOM 692 N N . GLN A 1 91 ? -0.151 4.985 -9.091 1.00 84.88 91 GLN A N 1
ATOM 693 C CA . GLN A 1 91 ? 0.379 5.893 -10.101 1.00 84.88 91 GLN A CA 1
ATOM 694 C C . GLN A 1 91 ? 1.796 5.476 -10.482 1.00 84.88 91 GLN A C 1
ATOM 696 O O . GLN A 1 91 ? 2.611 5.105 -9.637 1.00 84.88 91 GLN A O 1
ATOM 701 N N . ASN A 1 92 ? 2.085 5.533 -11.779 1.00 78.88 92 ASN A N 1
ATOM 702 C CA . ASN A 1 92 ? 3.426 5.307 -12.290 1.00 78.88 92 ASN A CA 1
ATOM 703 C C . ASN A 1 92 ? 4.093 6.672 -12.467 1.00 78.88 92 ASN A C 1
ATOM 705 O O . ASN A 1 92 ? 3.632 7.471 -13.282 1.00 78.88 92 ASN A O 1
ATOM 709 N N . GLY A 1 93 ? 5.137 6.965 -11.698 1.00 64.56 93 GLY A N 1
ATOM 710 C CA . GLY A 1 93 ? 5.717 8.305 -11.691 1.00 64.56 93 GLY A CA 1
ATOM 711 C C . GLY A 1 93 ? 6.962 8.424 -10.826 1.00 64.56 93 GLY A C 1
ATOM 712 O O . GLY A 1 93 ? 7.278 7.543 -10.028 1.00 64.56 93 GLY A O 1
ATOM 713 N N . LYS A 1 94 ? 7.691 9.532 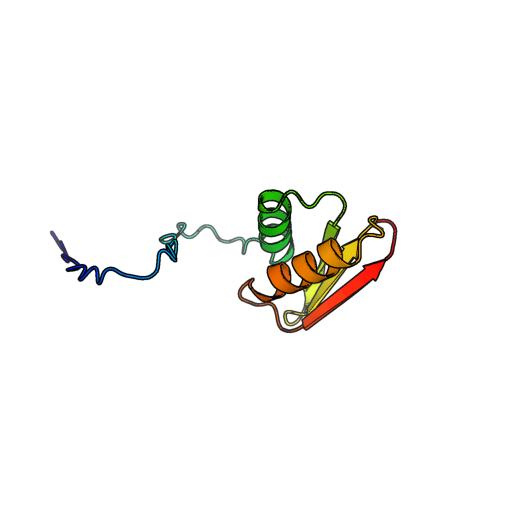-10.991 1.00 57.62 94 LYS A N 1
ATOM 714 C CA . LYS A 1 94 ? 8.717 9.922 -10.018 1.00 57.62 94 LYS A CA 1
ATOM 715 C C . LYS A 1 94 ? 8.025 10.392 -8.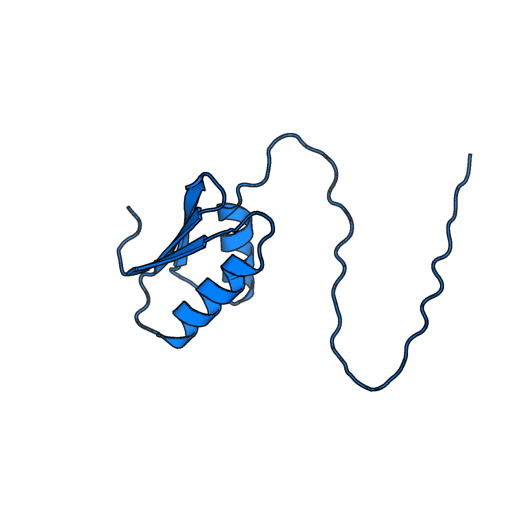731 1.00 57.62 94 LYS A C 1
ATOM 717 O O . LYS A 1 94 ? 7.002 11.071 -8.838 1.00 57.62 94 LYS A O 1
ATOM 722 N N . PRO A 1 95 ? 8.567 10.069 -7.541 1.00 56.94 95 PRO A N 1
ATOM 723 C CA . PRO A 1 95 ? 8.120 10.717 -6.312 1.00 56.94 95 PRO A CA 1
ATOM 724 C C . PRO A 1 95 ? 8.269 12.238 -6.486 1.00 56.94 95 PRO A C 1
ATOM 726 O O . PRO A 1 95 ? 9.302 12.690 -6.987 1.00 56.94 95 PRO A O 1
ATOM 729 N N . SER A 1 96 ? 7.202 12.983 -6.187 1.00 51.66 96 SER A N 1
ATOM 730 C CA . SER A 1 96 ? 7.163 14.453 -6.263 1.00 51.66 96 SER A CA 1
ATOM 731 C C . SER A 1 96 ? 7.654 15.078 -4.967 1.00 51.66 96 SER A C 1
ATOM 733 O O . SER A 1 96 ? 7.374 14.478 -3.904 1.00 51.66 96 SER A O 1
#

pLDDT: mean 70.22, std 19.8, range [33.41, 91.69]

Sequence (96 aa):
MEHRKRLNFVV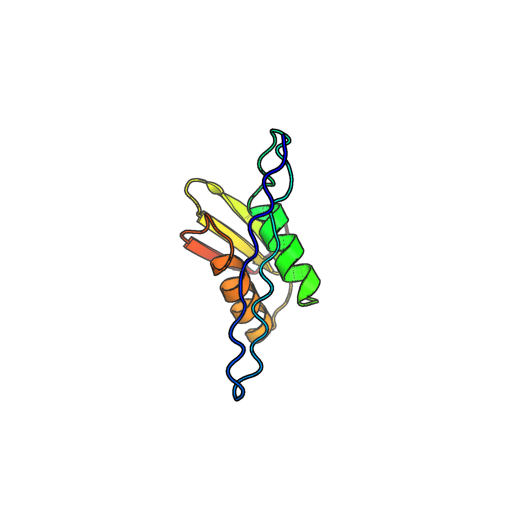NSKFHIALVACEAVSMEPFPISIEKRISRGLQRLNFHGIYATHLGAGKITLVCTNKDANERALAVAAAKTVPGVTEVSMQNGKPS

Organism: NCBI:txid1263867